Protein AF-A0A0G0YAK1-F1 (afdb_monomer)

Sequence (151 aa):
MSKKYLKFPPSLKLRRISIFSGLLVIIVFFNFLFFSSLCNASTQTNLRNQMNTAGTKAWGTVPSGQNSLAGIIQVVVSAFLGLLGIIFIVLIIYSGFNWMTAGGDEEKVTLAKQTLTRAVIGLIIIIAAYSITYFVFSSLPGGGGNSAGGG

Radius of gyration: 24.12 Å; Cα contacts (8 Å, |Δi|>4): 49; chains: 1; bounding box: 75×47×56 Å

Nearest PDB structures (foldseek):
  1avo-assembly1_B  TM=4.365E-01  e=6.951E+00  Homo sapiens

Structure (mmCIF, N/CA/C/O backbone):
data_AF-A0A0G0YAK1-F1
#
_entry.id   AF-A0A0G0YAK1-F1
#
loop_
_atom_site.group_PDB
_atom_site.id
_atom_site.type_symbol
_atom_site.label_atom_id
_atom_site.label_alt_id
_atom_site.label_comp_id
_atom_site.label_asym_id
_atom_site.label_entity_id
_atom_site.label_seq_id
_atom_site.pdbx_PDB_ins_code
_atom_site.Cartn_x
_atom_site.Cartn_y
_atom_site.Cartn_z
_atom_site.occupancy
_atom_site.B_iso_or_equiv
_atom_site.auth_seq_id
_atom_site.auth_comp_id
_atom_site.auth_asym_id
_atom_site.auth_atom_id
_atom_site.pdbx_PDB_model_num
ATOM 1 N N . MET A 1 1 ? -41.263 -35.018 30.199 1.00 52.88 1 MET A N 1
ATOM 2 C CA . MET A 1 1 ? -40.130 -34.266 30.793 1.00 52.88 1 MET A CA 1
ATOM 3 C C . MET A 1 1 ? -38.847 -34.667 30.062 1.00 52.88 1 MET A C 1
ATOM 5 O O . MET A 1 1 ? -38.737 -35.834 29.725 1.00 52.88 1 MET A O 1
ATOM 9 N N . SER A 1 2 ? -37.903 -33.740 29.834 1.00 56.41 2 SER A N 1
ATOM 10 C CA . SER A 1 2 ? -36.527 -33.993 29.343 1.00 56.41 2 SER A CA 1
ATOM 11 C C . SER A 1 2 ? -36.250 -33.945 27.822 1.00 56.41 2 SER A C 1
ATOM 13 O O . SER A 1 2 ? -35.659 -34.863 27.259 1.00 56.41 2 SER A O 1
ATOM 15 N N . LYS A 1 3 ? -36.523 -32.800 27.169 1.00 53.84 3 LYS A N 1
ATOM 16 C CA . LYS A 1 3 ? -35.713 -32.368 26.009 1.00 53.84 3 LYS A CA 1
ATOM 17 C C . LYS A 1 3 ? -34.348 -31.893 26.524 1.00 53.84 3 LYS A C 1
ATOM 19 O O . LYS A 1 3 ? -34.131 -30.705 26.750 1.00 53.84 3 LYS A O 1
ATOM 24 N N . LYS A 1 4 ? -33.458 -32.846 26.799 1.00 58.69 4 LYS A N 1
ATOM 25 C CA . LYS A 1 4 ? -32.082 -32.589 27.226 1.00 58.69 4 LYS A CA 1
ATOM 26 C C . LYS A 1 4 ? -31.179 -32.404 26.006 1.00 58.69 4 LYS A C 1
ATOM 28 O O . LYS A 1 4 ? -30.953 -33.332 25.245 1.00 58.69 4 LYS A O 1
ATOM 33 N N . TYR A 1 5 ? -30.642 -31.193 25.901 1.00 58.81 5 TYR A N 1
ATOM 34 C CA . TYR A 1 5 ? -29.256 -30.927 25.519 1.00 58.81 5 TYR A CA 1
ATOM 35 C C . TYR A 1 5 ? -28.750 -31.530 24.199 1.00 58.81 5 TYR A C 1
ATOM 37 O O . TYR A 1 5 ? -27.837 -32.348 24.190 1.00 58.81 5 TYR A O 1
ATOM 45 N N . LEU A 1 6 ? -29.172 -30.946 23.076 1.00 58.31 6 LEU A N 1
ATOM 46 C CA . LEU A 1 6 ? -28.252 -30.738 21.949 1.00 58.31 6 LEU A CA 1
ATOM 47 C C . LEU A 1 6 ? -27.391 -29.504 22.258 1.00 58.31 6 LEU A C 1
ATOM 49 O O . LEU A 1 6 ? -27.549 -28.419 21.703 1.00 58.31 6 LEU A O 1
ATOM 53 N N . LYS A 1 7 ? -26.524 -29.664 23.261 1.00 63.38 7 LYS A N 1
ATOM 54 C CA . LYS A 1 7 ? -25.532 -28.676 23.680 1.00 63.38 7 LYS A CA 1
ATOM 55 C C . LYS A 1 7 ? -24.293 -28.924 22.827 1.00 63.38 7 LYS A C 1
ATOM 57 O O . LYS A 1 7 ? -23.496 -29.802 23.141 1.00 63.38 7 LYS A O 1
ATOM 62 N N . PHE A 1 8 ? -24.186 -28.208 21.709 1.00 65.56 8 PHE A N 1
ATOM 63 C CA . PHE A 1 8 ? -23.040 -28.304 20.805 1.00 65.56 8 PHE A CA 1
ATOM 64 C C . PHE A 1 8 ? -21.726 -28.140 21.596 1.00 65.56 8 PHE A C 1
ATOM 66 O O . PHE A 1 8 ? -21.588 -27.151 22.325 1.00 65.56 8 PHE A O 1
ATOM 73 N N . PRO A 1 9 ? -20.779 -29.091 21.502 1.00 64.06 9 PRO A N 1
ATOM 74 C CA . PRO A 1 9 ? -19.549 -29.052 22.279 1.00 64.06 9 PRO A CA 1
ATOM 75 C C . PRO A 1 9 ? -18.717 -27.799 21.936 1.00 64.06 9 PRO A C 1
ATOM 77 O O . PRO A 1 9 ? -18.557 -27.454 20.762 1.00 64.06 9 PRO A O 1
ATOM 80 N N . PRO A 1 10 ? -18.159 -27.107 22.947 1.00 61.88 10 PRO A N 1
ATOM 81 C CA . PRO A 1 10 ? -17.483 -25.815 22.789 1.00 61.88 10 PRO A CA 1
ATOM 82 C C . PRO A 1 10 ? -16.118 -25.886 22.076 1.00 61.88 10 PRO A C 1
ATOM 84 O O . PRO A 1 10 ? -15.526 -24.848 21.781 1.00 61.88 10 PRO A O 1
ATOM 87 N N . SER A 1 11 ? -15.610 -27.077 21.751 1.00 56.22 11 SER A N 1
ATOM 88 C CA . SER A 1 11 ? -14.260 -27.274 21.199 1.00 56.22 11 SER A CA 1
ATOM 89 C C . SER A 1 11 ? -14.089 -26.825 19.739 1.00 56.22 11 SER A C 1
ATOM 91 O O . SER A 1 11 ? -12.964 -26.626 19.283 1.00 56.22 11 SER A O 1
ATOM 93 N N . LEU A 1 12 ? -15.180 -26.601 18.996 1.00 56.16 12 LEU A N 1
ATOM 94 C CA . LEU A 1 12 ? -15.122 -26.184 17.585 1.00 56.16 12 LEU A CA 1
ATOM 95 C C . LEU A 1 12 ? -14.942 -24.671 17.387 1.00 56.16 12 LEU A C 1
ATOM 97 O O . LEU A 1 12 ? -14.370 -24.253 16.377 1.00 56.16 12 LEU A O 1
ATOM 101 N N . LYS A 1 13 ? -15.380 -23.843 18.347 1.00 55.12 13 LYS A N 1
ATOM 102 C CA . LYS A 1 13 ? -15.238 -22.377 18.256 1.00 55.12 13 LYS A CA 1
ATOM 103 C C . LYS A 1 13 ? -13.782 -21.933 18.426 1.00 55.12 13 LYS A C 1
ATOM 105 O O . LYS A 1 13 ? -13.313 -21.073 17.688 1.00 55.12 13 LYS A O 1
ATOM 110 N N . LEU A 1 14 ? -13.052 -22.582 19.332 1.00 57.28 14 LEU A N 1
ATOM 111 C CA . LEU A 1 14 ? -11.638 -22.301 19.604 1.00 57.28 14 LEU A CA 1
ATOM 112 C C . LEU A 1 14 ? -10.719 -22.767 18.465 1.00 57.28 14 LEU A C 1
ATOM 114 O O . LEU A 1 14 ? -9.759 -22.081 18.124 1.00 57.28 14 LEU A O 1
ATOM 118 N N . ARG A 1 15 ? -11.054 -23.886 17.806 1.00 56.38 15 ARG A N 1
ATOM 119 C CA . ARG A 1 15 ? -10.257 -24.427 16.695 1.00 56.38 15 ARG A CA 1
ATOM 120 C C . ARG A 1 15 ? -10.329 -23.549 15.437 1.00 56.38 15 ARG A C 1
ATOM 122 O O . ARG A 1 15 ? -9.315 -23.366 14.778 1.00 56.38 15 ARG A O 1
ATOM 129 N N . ARG A 1 16 ? -11.481 -22.925 15.142 1.00 56.53 16 ARG A N 1
ATOM 130 C CA . ARG A 1 16 ? -11.609 -21.919 14.064 1.00 56.53 16 ARG A CA 1
ATOM 131 C C . ARG A 1 16 ? -10.823 -20.631 14.354 1.00 56.53 16 ARG A C 1
ATOM 133 O O . ARG A 1 16 ? -10.198 -20.113 13.437 1.00 56.53 16 ARG A O 1
ATOM 140 N N . ILE A 1 17 ? -10.796 -20.159 15.606 1.00 65.25 17 ILE A N 1
ATOM 141 C CA . ILE A 1 17 ? -10.009 -18.976 16.016 1.00 65.25 17 ILE A CA 1
ATOM 142 C C . ILE A 1 17 ? -8.495 -19.244 15.927 1.00 65.25 17 ILE A C 1
ATOM 144 O O . ILE A 1 17 ? -7.748 -18.386 15.466 1.00 65.25 17 ILE A O 1
ATOM 148 N N . SER A 1 18 ? -8.046 -20.448 16.304 1.00 66.31 18 SER A N 1
ATOM 149 C CA . SER A 1 18 ? -6.633 -20.848 16.235 1.00 66.31 18 SER A CA 1
ATOM 150 C C . SER A 1 18 ? -6.144 -21.001 14.788 1.00 66.31 18 SER A C 1
ATOM 152 O O . SER A 1 18 ? -5.049 -20.546 14.469 1.00 66.31 18 SER A O 1
ATOM 154 N N . ILE A 1 19 ? -6.980 -21.535 13.886 1.00 77.56 19 ILE A N 1
ATOM 155 C CA . ILE A 1 19 ? -6.672 -21.611 12.445 1.00 77.56 19 ILE A CA 1
ATOM 156 C C . ILE A 1 19 ? -6.615 -20.208 11.818 1.00 77.56 19 ILE A C 1
ATOM 158 O O . ILE A 1 19 ? -5.719 -19.930 11.025 1.00 77.56 19 ILE A O 1
ATOM 162 N N . PHE A 1 20 ? -7.526 -19.302 12.191 1.00 72.75 20 PHE A N 1
ATOM 163 C CA . PHE A 1 20 ? -7.547 -17.931 11.664 1.00 72.75 20 PHE A CA 1
ATOM 164 C C . PHE A 1 20 ? -6.368 -17.087 12.180 1.00 72.75 20 PHE A C 1
ATOM 166 O O . PHE A 1 20 ? -5.755 -16.345 11.417 1.00 72.75 20 PHE A O 1
ATOM 173 N N . SER A 1 21 ? -5.999 -17.248 13.456 1.00 77.62 21 SER A N 1
ATOM 174 C CA . SER A 1 21 ? -4.799 -16.635 14.040 1.00 77.62 21 SER A CA 1
ATOM 175 C C . SER A 1 21 ? -3.515 -17.185 13.404 1.00 77.62 21 SER A C 1
ATOM 177 O O . SER A 1 21 ? -2.629 -16.401 13.074 1.00 77.62 21 SER A O 1
ATOM 179 N N . GLY A 1 22 ? -3.444 -18.493 13.128 1.00 81.19 22 GLY A N 1
ATOM 180 C CA . GLY A 1 22 ? -2.326 -19.103 12.400 1.00 81.19 22 GLY A CA 1
ATOM 181 C C . GLY A 1 22 ? -2.197 -18.608 10.954 1.00 81.19 22 GLY A C 1
ATOM 182 O O . GLY A 1 22 ? -1.091 -18.321 10.502 1.00 81.19 22 GLY A O 1
ATOM 183 N N . LEU A 1 23 ? -3.317 -18.428 10.246 1.00 85.69 23 LEU A N 1
ATOM 184 C CA . LEU A 1 23 ? -3.343 -17.860 8.893 1.00 85.69 23 LEU A CA 1
ATOM 185 C C . LEU A 1 23 ? -2.882 -16.392 8.878 1.00 85.69 23 LEU A C 1
ATOM 187 O O . LEU A 1 23 ? -2.124 -15.998 7.994 1.00 85.69 23 LEU A O 1
ATOM 191 N N . LEU A 1 24 ? -3.280 -15.600 9.880 1.00 82.69 24 LEU A N 1
ATOM 192 C CA . LEU A 1 24 ? -2.826 -14.215 10.027 1.00 82.69 24 LEU A CA 1
ATOM 193 C C . LEU A 1 24 ? -1.312 -14.153 10.281 1.00 82.69 24 LEU A C 1
ATOM 195 O O . LEU A 1 24 ? -0.618 -13.364 9.642 1.00 82.69 24 LEU A O 1
ATOM 199 N N . VAL A 1 25 ? -0.782 -15.026 11.143 1.00 84.31 25 VAL A N 1
ATOM 200 C CA . VAL A 1 25 ? 0.663 -15.122 11.414 1.00 84.31 25 VAL A CA 1
ATOM 201 C C . VAL A 1 25 ? 1.440 -15.556 10.168 1.00 84.31 25 VAL A C 1
ATOM 203 O O . VAL A 1 25 ? 2.486 -14.982 9.886 1.00 84.31 25 VAL A O 1
ATOM 206 N N . ILE A 1 26 ? 0.915 -16.492 9.373 1.00 85.69 26 ILE A N 1
ATOM 207 C CA . ILE A 1 26 ? 1.518 -16.914 8.098 1.00 85.69 26 ILE A CA 1
ATOM 208 C C . ILE A 1 26 ? 1.521 -15.785 7.067 1.00 85.69 26 ILE A C 1
ATOM 210 O O . ILE A 1 26 ? 2.526 -15.595 6.392 1.00 85.69 26 ILE A O 1
ATOM 214 N N . ILE A 1 27 ? 0.446 -14.999 6.969 1.00 86.19 27 ILE A N 1
ATOM 215 C CA . ILE A 1 27 ? 0.394 -13.832 6.078 1.00 86.19 27 ILE A CA 1
ATOM 216 C C . ILE A 1 27 ? 1.439 -12.794 6.499 1.00 86.19 27 ILE A C 1
ATOM 218 O O . ILE A 1 27 ? 2.182 -12.301 5.651 1.00 86.19 27 ILE A O 1
ATOM 222 N N . VAL A 1 28 ? 1.555 -12.489 7.794 1.00 83.38 28 VAL A N 1
ATOM 223 C CA . VAL A 1 28 ? 2.556 -11.536 8.304 1.00 83.38 28 VAL A CA 1
ATOM 224 C C . VAL A 1 28 ? 3.981 -12.067 8.111 1.00 83.38 28 VAL A C 1
ATOM 226 O O . VAL A 1 28 ? 4.860 -11.318 7.692 1.00 83.38 28 VAL A O 1
ATOM 229 N N . PHE A 1 29 ? 4.209 -13.362 8.329 1.00 83.06 29 PHE A N 1
ATOM 230 C CA . PHE A 1 29 ? 5.504 -14.011 8.126 1.00 83.06 29 PHE A CA 1
ATOM 231 C C . PHE A 1 29 ? 5.900 -14.072 6.644 1.00 83.06 29 PHE A C 1
ATOM 233 O O . PHE A 1 29 ? 7.051 -13.821 6.301 1.00 83.06 29 PHE A O 1
ATOM 240 N N . PHE A 1 30 ? 4.946 -14.316 5.743 1.00 81.75 30 PHE A N 1
ATOM 241 C CA . PHE A 1 30 ? 5.180 -14.291 4.300 1.00 81.75 30 PHE A CA 1
ATOM 242 C C . PHE A 1 30 ? 5.508 -12.875 3.810 1.00 81.75 30 PHE A C 1
ATOM 244 O O . PHE A 1 30 ? 6.433 -12.700 3.022 1.00 81.75 30 PHE A O 1
ATOM 251 N N . ASN A 1 31 ? 4.834 -11.853 4.354 1.00 79.69 31 ASN A N 1
ATOM 252 C CA . ASN A 1 31 ? 5.200 -10.453 4.129 1.00 79.69 31 ASN A CA 1
ATOM 253 C C . ASN A 1 31 ? 6.597 -10.138 4.683 1.00 79.69 31 ASN A C 1
ATOM 255 O O . ASN A 1 31 ? 7.356 -9.435 4.029 1.00 79.69 31 ASN A O 1
ATOM 259 N N . PHE A 1 32 ? 6.974 -10.693 5.837 1.00 79.06 32 PHE A N 1
ATOM 260 C CA . PHE A 1 32 ? 8.303 -10.511 6.422 1.00 79.06 32 PHE A CA 1
ATOM 261 C C . PHE A 1 32 ? 9.418 -11.163 5.585 1.00 79.06 32 PHE A C 1
ATOM 263 O O . PHE A 1 32 ? 10.464 -10.550 5.3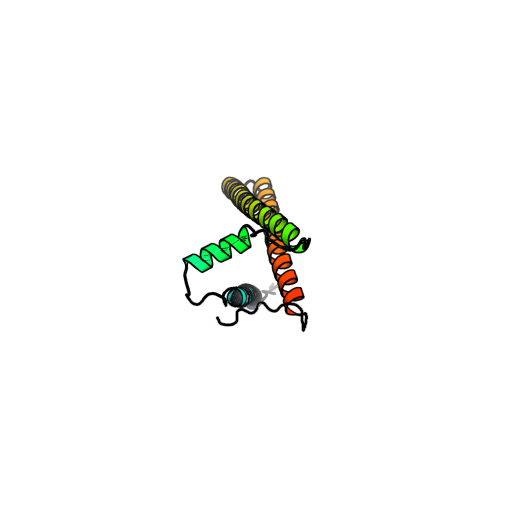84 1.00 79.06 32 PHE A O 1
ATOM 270 N N . LEU A 1 33 ? 9.194 -12.356 5.022 1.00 67.44 33 LEU A N 1
ATOM 271 C CA . LEU A 1 33 ? 10.146 -13.006 4.106 1.00 67.44 33 LEU A CA 1
ATOM 272 C C . LEU A 1 33 ? 10.280 -12.258 2.771 1.00 67.44 33 LEU A C 1
ATOM 274 O O . LEU A 1 33 ? 11.385 -12.120 2.235 1.00 67.44 33 LEU A O 1
ATOM 278 N N . PHE A 1 34 ? 9.173 -11.718 2.259 1.00 64.88 34 PHE A N 1
ATOM 279 C CA . PHE A 1 34 ? 9.185 -10.866 1.070 1.00 64.88 34 PHE A CA 1
ATOM 280 C C . PHE A 1 34 ? 9.902 -9.529 1.339 1.00 64.88 34 PHE A C 1
ATOM 282 O O . PHE A 1 34 ? 10.695 -9.070 0.520 1.00 64.88 34 PHE A O 1
ATOM 289 N N . PHE A 1 35 ? 9.707 -8.942 2.525 1.00 62.03 35 PHE A N 1
ATOM 290 C CA . PHE A 1 35 ? 10.368 -7.704 2.950 1.00 62.03 35 PHE A CA 1
ATOM 291 C C . PHE A 1 35 ? 11.859 -7.902 3.260 1.00 62.03 35 PHE A C 1
ATOM 293 O O . PHE A 1 35 ? 12.671 -7.033 2.960 1.00 62.03 35 PHE A O 1
ATOM 300 N N . SER A 1 36 ? 12.255 -9.063 3.790 1.00 63.53 36 SER A N 1
ATOM 301 C CA . SER A 1 36 ? 13.668 -9.419 3.978 1.00 63.53 36 SER A CA 1
ATOM 302 C C . SER A 1 36 ? 14.392 -9.573 2.637 1.00 63.53 36 SER A C 1
ATOM 304 O O . SER A 1 36 ? 15.540 -9.152 2.515 1.00 63.53 36 SER A O 1
ATOM 306 N N . SER A 1 37 ? 13.703 -10.062 1.604 1.00 61.78 37 SER A N 1
ATOM 307 C CA . SER A 1 37 ? 14.243 -10.117 0.239 1.00 61.78 37 SER A CA 1
ATOM 308 C C . SER A 1 37 ? 14.417 -8.719 -0.381 1.00 61.78 37 SER A C 1
ATOM 310 O O . SER A 1 37 ? 15.347 -8.514 -1.154 1.00 61.78 37 SER A O 1
ATOM 312 N N . LEU A 1 38 ? 13.599 -7.735 0.021 1.00 54.84 38 LEU A N 1
ATOM 313 C CA . LEU A 1 38 ? 13.802 -6.307 -0.287 1.00 54.84 38 LEU A CA 1
ATOM 314 C C . LEU A 1 38 ? 14.897 -5.650 0.582 1.00 54.84 38 LEU A C 1
ATOM 316 O O . LEU A 1 38 ? 15.432 -4.610 0.208 1.00 54.84 38 LEU A O 1
ATOM 320 N N . CYS A 1 39 ? 15.234 -6.248 1.729 1.00 56.91 39 CYS A N 1
ATOM 321 C CA . CYS A 1 39 ? 16.231 -5.749 2.685 1.00 56.91 39 CYS A CA 1
ATOM 322 C C . CYS A 1 39 ? 17.674 -6.186 2.342 1.00 56.91 39 CYS A C 1
ATOM 324 O O . CYS A 1 39 ? 18.640 -5.594 2.824 1.00 56.91 39 CYS A O 1
ATOM 326 N N . ASN A 1 40 ? 17.859 -7.177 1.463 1.00 58.09 40 ASN A N 1
ATOM 327 C CA . ASN A 1 40 ? 19.182 -7.649 1.040 1.00 58.09 40 ASN A CA 1
ATOM 328 C C . ASN A 1 40 ? 19.807 -6.750 -0.045 1.00 58.09 40 ASN A C 1
ATOM 330 O O . ASN A 1 40 ? 19.980 -7.173 -1.184 1.00 58.09 40 ASN A O 1
ATOM 334 N N . ALA A 1 41 ? 20.153 -5.505 0.289 1.00 48.22 41 ALA A N 1
ATOM 335 C CA . ALA A 1 41 ? 21.025 -4.673 -0.554 1.00 48.22 41 ALA A CA 1
ATOM 336 C C . ALA A 1 41 ? 21.784 -3.571 0.212 1.00 48.22 41 ALA A C 1
ATOM 338 O O . ALA A 1 41 ? 22.124 -2.541 -0.372 1.00 48.22 41 ALA A O 1
ATOM 339 N N . SER A 1 42 ? 22.061 -3.739 1.510 1.00 53.38 42 SER A N 1
ATOM 340 C CA . SER A 1 42 ? 22.813 -2.714 2.248 1.00 53.38 42 SER A CA 1
ATOM 341 C C . SER A 1 42 ? 23.497 -3.219 3.519 1.00 53.38 42 SER A C 1
ATOM 343 O O . SER A 1 42 ? 23.273 -2.686 4.604 1.00 53.38 42 SER A O 1
ATOM 345 N N . THR A 1 43 ? 24.418 -4.177 3.399 1.00 50.44 43 THR A N 1
ATOM 346 C CA . THR A 1 43 ? 25.509 -4.289 4.380 1.00 50.44 43 THR A CA 1
ATOM 347 C C . THR A 1 43 ? 26.432 -3.084 4.175 1.00 50.44 43 THR A C 1
ATOM 349 O O . THR A 1 43 ? 27.247 -3.060 3.261 1.00 50.44 43 THR A O 1
ATOM 352 N N . GLN A 1 44 ? 26.202 -2.028 4.957 1.00 55.75 44 GLN A N 1
ATOM 353 C CA . GLN A 1 44 ? 27.163 -0.996 5.359 1.00 55.75 44 GLN A CA 1
ATOM 354 C C . GLN A 1 44 ? 28.364 -0.744 4.419 1.00 55.75 44 GLN A C 1
ATOM 356 O O . GLN A 1 44 ? 29.502 -1.072 4.736 1.00 55.75 44 GLN A O 1
ATOM 361 N N . THR A 1 45 ? 28.141 -0.023 3.322 1.00 50.81 45 THR A N 1
ATOM 362 C CA . THR A 1 45 ? 29.166 0.862 2.753 1.00 50.81 45 THR A CA 1
ATOM 363 C C . THR A 1 45 ? 28.523 2.222 2.499 1.00 50.81 45 THR A C 1
ATOM 365 O O . THR A 1 45 ? 27.686 2.399 1.620 1.00 50.81 45 THR A O 1
ATOM 368 N N . ASN A 1 46 ? 28.899 3.199 3.330 1.00 57.16 46 ASN A N 1
ATOM 369 C CA . ASN A 1 46 ? 28.546 4.615 3.217 1.00 57.16 46 ASN A CA 1
ATOM 370 C C . ASN A 1 46 ? 27.037 4.923 3.314 1.00 57.16 46 ASN A C 1
ATOM 372 O O . ASN A 1 46 ? 26.351 5.045 2.302 1.00 57.16 46 ASN A O 1
ATOM 376 N N . LEU A 1 47 ? 26.542 5.214 4.526 1.00 60.44 47 LEU A N 1
ATOM 377 C CA . LEU A 1 47 ? 25.222 5.841 4.753 1.00 60.44 47 LEU A CA 1
ATOM 378 C C . LEU A 1 47 ? 24.981 7.040 3.817 1.00 60.44 47 LEU A C 1
ATOM 380 O O . LEU A 1 47 ? 23.870 7.278 3.361 1.00 60.44 47 LEU A O 1
ATOM 384 N N . ARG A 1 48 ? 26.052 7.759 3.467 1.00 58.16 48 ARG A N 1
ATOM 385 C CA . ARG A 1 48 ? 26.042 8.878 2.522 1.00 58.16 48 ARG A CA 1
ATOM 386 C C . ARG A 1 48 ? 25.770 8.444 1.077 1.00 58.16 48 ARG A C 1
ATOM 388 O O . ARG A 1 48 ? 24.998 9.102 0.395 1.00 58.16 48 ARG A O 1
ATOM 395 N N . ASN A 1 49 ? 26.313 7.311 0.631 1.00 58.91 49 ASN A N 1
ATOM 396 C CA . ASN A 1 49 ? 26.038 6.778 -0.705 1.00 58.91 49 ASN A CA 1
ATOM 397 C C . ASN A 1 49 ? 24.681 6.080 -0.751 1.00 58.91 49 ASN A C 1
ATOM 399 O O . ASN A 1 49 ? 24.001 6.183 -1.760 1.00 58.91 49 ASN A O 1
ATOM 403 N N . GLN A 1 50 ? 24.230 5.444 0.332 1.00 57.34 50 GLN A N 1
ATOM 404 C CA . GLN A 1 50 ? 22.883 4.871 0.399 1.00 57.34 50 GLN A CA 1
ATOM 405 C C . GLN A 1 50 ? 21.799 5.947 0.465 1.00 57.34 50 GLN A C 1
ATOM 407 O O . GLN A 1 50 ? 20.797 5.801 -0.218 1.00 57.34 50 GLN A O 1
ATOM 412 N N . MET A 1 51 ? 22.009 7.057 1.181 1.00 57.47 51 MET A N 1
ATOM 413 C CA . MET A 1 51 ? 21.100 8.211 1.136 1.00 57.47 51 MET A CA 1
ATOM 414 C C . MET A 1 51 ? 21.158 8.941 -0.206 1.00 57.47 51 MET A C 1
ATOM 416 O O . MET A 1 51 ? 20.112 9.305 -0.728 1.00 57.47 51 MET A O 1
ATOM 420 N N . ASN A 1 52 ? 22.343 9.101 -0.806 1.00 64.12 52 ASN A N 1
ATOM 421 C CA . ASN A 1 52 ? 22.454 9.698 -2.137 1.00 64.12 52 ASN A CA 1
ATOM 422 C C . ASN A 1 52 ? 21.818 8.814 -3.203 1.00 64.12 52 ASN A C 1
ATOM 424 O O . ASN A 1 52 ? 21.133 9.358 -4.054 1.00 64.12 52 ASN A O 1
ATOM 428 N N . THR A 1 53 ? 21.965 7.486 -3.128 1.00 61.06 53 THR A N 1
ATOM 429 C CA . THR A 1 53 ? 21.360 6.534 -4.074 1.00 61.06 53 THR A CA 1
ATOM 430 C C . THR A 1 53 ? 19.867 6.342 -3.801 1.00 61.06 53 THR A C 1
ATOM 432 O O . THR A 1 53 ? 19.086 6.291 -4.739 1.00 61.06 53 THR A O 1
ATOM 435 N N . ALA A 1 54 ? 19.420 6.291 -2.545 1.00 55.62 54 ALA A N 1
ATOM 436 C CA . ALA A 1 54 ? 17.995 6.324 -2.204 1.00 55.62 54 ALA A CA 1
ATOM 437 C C . ALA A 1 54 ? 17.360 7.644 -2.660 1.00 55.62 54 ALA A C 1
ATOM 439 O O . ALA A 1 54 ? 16.270 7.629 -3.218 1.00 55.62 54 ALA A O 1
ATOM 440 N N . GLY A 1 55 ? 18.079 8.761 -2.526 1.00 57.34 55 GLY A N 1
ATOM 441 C CA . GLY A 1 55 ? 17.713 10.057 -3.085 1.00 57.34 55 GLY A CA 1
ATOM 442 C C . GLY A 1 55 ? 17.686 10.043 -4.616 1.00 57.34 55 GLY A C 1
ATOM 443 O O . GLY A 1 55 ? 16.703 10.451 -5.214 1.00 57.34 55 GLY A O 1
ATOM 444 N N . THR A 1 56 ? 18.685 9.489 -5.298 1.00 59.66 56 THR A N 1
ATOM 445 C CA . THR A 1 56 ? 18.660 9.424 -6.772 1.00 59.66 56 THR A CA 1
ATOM 446 C C . THR A 1 56 ? 17.604 8.464 -7.309 1.00 59.66 56 THR A C 1
ATOM 448 O O . THR A 1 56 ? 17.047 8.710 -8.373 1.00 59.66 56 THR A O 1
ATOM 451 N N . LYS A 1 57 ? 17.278 7.395 -6.578 1.00 57.12 57 LYS A N 1
ATOM 452 C CA . LYS A 1 57 ? 16.186 6.466 -6.908 1.00 57.12 57 LYS A CA 1
ATOM 453 C C . LYS A 1 57 ? 14.807 7.085 -6.630 1.00 57.12 57 LYS A C 1
ATOM 455 O O . LYS A 1 57 ? 13.878 6.846 -7.3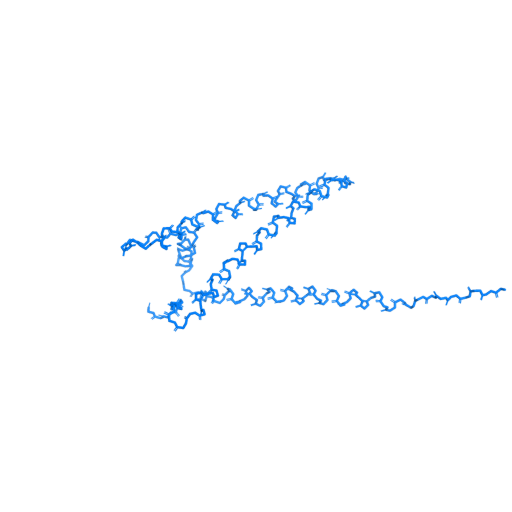96 1.00 57.12 57 LYS A O 1
ATOM 460 N N . ALA A 1 58 ? 14.687 7.899 -5.577 1.00 54.22 58 ALA A N 1
ATOM 461 C CA . ALA A 1 58 ? 13.452 8.593 -5.204 1.00 54.22 58 ALA A CA 1
ATOM 462 C C . ALA A 1 58 ? 13.170 9.842 -6.055 1.00 54.22 58 ALA A C 1
ATOM 464 O O . ALA A 1 58 ? 12.010 10.136 -6.319 1.00 54.22 58 ALA A O 1
ATOM 465 N N . TRP A 1 59 ? 14.206 10.558 -6.498 1.00 51.75 59 TRP A N 1
ATOM 466 C CA . TRP A 1 59 ? 14.074 11.838 -7.206 1.00 51.75 59 TRP A CA 1
ATOM 467 C C . TRP A 1 59 ? 14.476 11.771 -8.687 1.00 51.75 59 TRP A C 1
ATOM 469 O O . TRP A 1 59 ? 14.157 12.688 -9.432 1.00 51.75 59 TRP A O 1
ATOM 479 N N . GLY A 1 60 ? 15.115 10.681 -9.126 1.00 59.31 60 GLY A N 1
ATOM 480 C CA . GLY A 1 60 ? 15.522 10.446 -10.511 1.00 59.31 60 GLY A CA 1
ATOM 481 C C . GLY A 1 60 ? 16.611 11.414 -10.988 1.00 59.31 60 GLY A C 1
ATOM 482 O O . GLY A 1 60 ? 16.353 12.578 -11.270 1.00 59.31 60 GLY A O 1
ATOM 483 N N . THR A 1 61 ? 17.849 10.947 -11.156 1.00 51.91 61 THR A N 1
ATOM 484 C CA . THR A 1 61 ? 18.813 11.687 -11.989 1.00 51.91 61 THR A CA 1
ATOM 485 C C . THR A 1 61 ? 18.453 11.517 -13.453 1.00 51.91 61 THR A C 1
ATOM 487 O O . THR A 1 61 ? 18.384 10.390 -13.939 1.00 51.91 61 THR A O 1
ATOM 490 N N . VAL A 1 62 ? 18.283 12.637 -14.156 1.00 51.88 62 VAL A N 1
ATOM 491 C CA . VAL A 1 62 ? 18.246 12.679 -15.620 1.00 51.88 62 VAL A CA 1
ATOM 492 C C . VAL A 1 62 ? 19.587 12.126 -16.122 1.00 51.88 62 VAL A C 1
ATOM 494 O O . VAL A 1 62 ? 20.617 12.738 -15.828 1.00 51.88 62 VAL A O 1
ATOM 497 N N . PRO A 1 63 ? 19.637 10.983 -16.832 1.00 49.75 63 PRO A N 1
ATOM 498 C CA . PRO A 1 63 ? 20.880 10.517 -17.425 1.00 49.75 63 PRO A CA 1
ATOM 499 C C . PRO A 1 63 ? 21.268 11.509 -18.521 1.00 49.75 63 PRO A C 1
ATOM 501 O O . PRO A 1 63 ? 20.617 11.608 -19.563 1.00 49.75 63 PRO A O 1
ATOM 504 N N . SER A 1 64 ? 22.308 12.293 -18.268 1.00 53.06 64 SER A N 1
ATOM 505 C CA . SER A 1 64 ? 22.937 13.151 -19.261 1.00 53.06 64 SER A CA 1
ATOM 506 C C . SER A 1 64 ? 23.601 12.261 -20.309 1.00 53.06 64 SER A C 1
ATOM 508 O O . SER A 1 64 ? 24.667 11.701 -20.078 1.00 53.06 64 SER A O 1
ATOM 510 N N . GLY A 1 65 ? 22.959 12.130 -21.470 1.00 52.81 65 GLY A N 1
ATOM 511 C CA . GLY A 1 65 ? 23.588 11.530 -22.647 1.00 52.81 65 GLY A CA 1
ATOM 512 C C . GLY A 1 65 ? 22.966 10.226 -23.123 1.00 52.81 65 GLY A C 1
ATOM 513 O O . GLY A 1 65 ? 23.659 9.232 -23.271 1.00 52.81 65 GLY A O 1
ATOM 514 N N . GLN A 1 66 ? 21.664 10.238 -23.386 1.00 43.91 66 GLN A N 1
ATOM 515 C CA . GLN A 1 66 ? 20.999 9.576 -24.514 1.00 43.91 66 GLN A CA 1
ATOM 516 C C . GLN A 1 66 ? 19.519 9.904 -24.355 1.00 43.91 66 GLN A C 1
ATOM 518 O O . GLN A 1 66 ? 18.993 9.816 -23.247 1.00 43.91 66 GLN A O 1
ATOM 523 N N . ASN A 1 67 ? 18.848 10.292 -25.438 1.00 48.97 67 ASN A N 1
ATOM 524 C CA . ASN A 1 67 ? 17.407 10.558 -25.486 1.00 48.97 67 ASN A CA 1
ATOM 525 C C . ASN A 1 67 ? 16.604 9.258 -25.275 1.00 48.97 67 ASN A C 1
ATOM 527 O O . ASN A 1 67 ? 15.822 8.841 -26.124 1.00 48.97 67 ASN A O 1
ATOM 531 N N . SER A 1 68 ? 16.850 8.556 -24.173 1.00 59.75 68 SER A N 1
ATOM 532 C CA . SER A 1 68 ? 16.125 7.367 -23.787 1.00 59.75 68 SER A CA 1
ATOM 533 C C . SER A 1 68 ?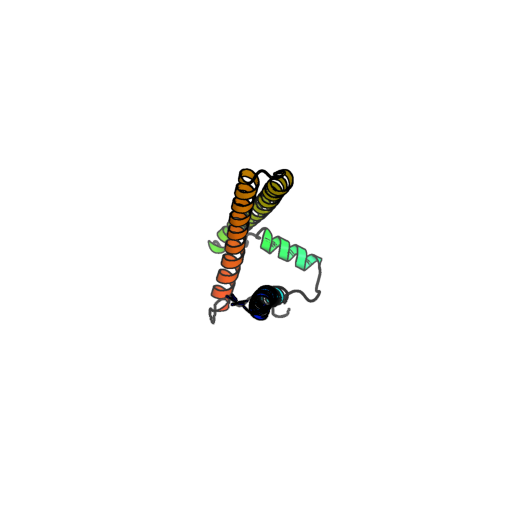 14.844 7.846 -23.125 1.00 59.75 68 SER A C 1
ATOM 535 O O . SER A 1 68 ? 14.843 8.414 -22.033 1.00 59.75 68 SER A O 1
ATOM 537 N N . LEU A 1 69 ? 13.728 7.633 -23.818 1.00 62.19 69 LEU A N 1
ATOM 538 C CA . LEU A 1 69 ? 12.381 7.899 -23.316 1.00 62.19 69 LEU A CA 1
ATOM 539 C C . LEU A 1 69 ? 12.198 7.333 -21.891 1.00 62.19 69 LEU A C 1
ATOM 541 O O . LEU A 1 69 ? 11.569 7.956 -21.042 1.00 62.19 69 LEU A O 1
ATOM 545 N N . ALA A 1 70 ? 12.854 6.201 -21.611 1.00 64.88 70 ALA A N 1
ATOM 546 C CA . ALA A 1 70 ? 12.929 5.556 -20.305 1.00 64.88 70 ALA A CA 1
ATOM 547 C C . ALA A 1 70 ? 13.457 6.466 -19.177 1.00 64.88 70 ALA A C 1
ATOM 549 O O . ALA A 1 70 ? 12.881 6.460 -18.093 1.00 64.88 70 ALA A O 1
ATOM 550 N N . GLY A 1 71 ? 14.494 7.278 -19.415 1.00 66.12 71 GLY A N 1
ATOM 551 C CA . GLY A 1 71 ? 15.061 8.165 -18.393 1.00 66.12 71 GLY A CA 1
ATOM 552 C C . GLY A 1 71 ? 14.106 9.292 -17.988 1.00 66.12 71 GLY A C 1
ATOM 553 O O . GLY A 1 71 ? 13.943 9.571 -16.803 1.00 66.12 71 GLY A O 1
ATOM 554 N N . ILE A 1 72 ? 13.413 9.896 -18.960 1.00 69.81 72 ILE A N 1
ATOM 555 C CA . ILE A 1 72 ? 12.404 10.939 -18.700 1.00 69.81 72 ILE A CA 1
ATOM 556 C C . ILE A 1 72 ? 11.203 10.341 -17.962 1.00 69.81 72 ILE A C 1
ATOM 558 O O . ILE A 1 72 ? 10.746 10.906 -16.969 1.00 69.81 72 ILE A O 1
ATOM 562 N N . ILE A 1 73 ? 10.727 9.172 -18.404 1.00 71.31 73 ILE A N 1
ATOM 563 C CA . ILE A 1 73 ? 9.620 8.463 -17.751 1.00 71.31 73 ILE A CA 1
ATOM 564 C C . ILE A 1 73 ? 9.985 8.136 -16.302 1.00 71.31 73 ILE A C 1
ATOM 566 O O . ILE A 1 73 ? 9.159 8.329 -15.417 1.00 71.31 73 ILE A O 1
ATOM 570 N N . GLN A 1 74 ? 11.218 7.705 -16.034 1.00 68.81 74 GLN A N 1
ATOM 571 C CA . GLN A 1 74 ? 11.650 7.371 -14.681 1.00 68.81 74 GLN A CA 1
ATOM 572 C C . GLN A 1 74 ? 11.638 8.583 -13.743 1.00 68.81 74 GLN A C 1
ATOM 574 O O . GLN A 1 74 ? 11.108 8.477 -12.642 1.00 68.81 74 GLN A O 1
ATOM 579 N N . VAL A 1 75 ? 12.154 9.741 -14.170 1.00 72.75 75 VAL A N 1
ATOM 580 C CA . VAL A 1 75 ? 12.128 10.963 -13.342 1.00 72.75 75 VAL A CA 1
ATOM 581 C C . VAL A 1 75 ? 10.692 11.407 -13.067 1.00 72.75 75 VAL A C 1
ATOM 583 O O . VAL A 1 75 ? 10.340 11.709 -11.926 1.00 72.75 75 VAL A O 1
ATOM 586 N N . VAL A 1 76 ? 9.844 11.395 -14.097 1.00 78.44 76 VAL A N 1
ATOM 587 C CA . VAL A 1 76 ? 8.436 11.784 -13.979 1.00 78.44 76 VAL A CA 1
ATOM 588 C C . VAL A 1 76 ? 7.697 10.841 -13.026 1.00 78.44 76 VAL A C 1
ATOM 590 O O . VAL A 1 76 ? 7.067 11.300 -12.076 1.00 78.44 76 VAL A O 1
ATOM 593 N N . VAL A 1 77 ? 7.817 9.527 -13.221 1.00 79.56 77 VAL A N 1
ATOM 594 C CA . VAL A 1 77 ? 7.163 8.516 -12.377 1.00 79.56 77 VAL A CA 1
ATOM 595 C C . VAL A 1 77 ? 7.662 8.598 -10.936 1.00 79.56 77 VAL A C 1
ATOM 597 O O . VAL A 1 77 ? 6.836 8.605 -10.028 1.00 79.56 77 VAL A O 1
ATOM 600 N N . SER A 1 78 ? 8.969 8.726 -10.701 1.00 72.44 78 SER A N 1
ATOM 601 C CA . SER A 1 78 ? 9.520 8.858 -9.346 1.00 72.44 78 SER A CA 1
ATOM 602 C C . SER A 1 78 ? 9.000 10.110 -8.627 1.00 72.44 78 SER A C 1
ATOM 604 O O . SER A 1 78 ? 8.571 10.018 -7.475 1.00 72.44 78 SER A O 1
ATOM 606 N N . ALA A 1 79 ? 8.937 11.255 -9.314 1.00 80.62 79 ALA A N 1
ATOM 607 C CA . ALA A 1 79 ? 8.374 12.484 -8.753 1.00 80.62 79 ALA A CA 1
ATOM 608 C C . ALA A 1 79 ? 6.873 12.344 -8.428 1.00 80.62 79 ALA A C 1
ATOM 610 O O . ALA A 1 79 ? 6.431 12.735 -7.343 1.00 80.62 79 ALA A O 1
ATOM 611 N N . PHE A 1 80 ? 6.092 11.734 -9.329 1.00 81.44 80 PHE A N 1
ATOM 612 C CA . PHE A 1 80 ? 4.670 11.466 -9.095 1.00 81.44 80 PHE A CA 1
ATOM 613 C C . PHE A 1 80 ? 4.446 10.489 -7.936 1.00 81.44 80 PHE A C 1
ATOM 615 O O . PHE A 1 80 ? 3.587 10.744 -7.095 1.00 81.44 80 PHE A O 1
ATOM 622 N N . LEU A 1 81 ? 5.219 9.403 -7.847 1.00 80.88 81 LEU A N 1
ATOM 623 C CA . LEU A 1 81 ? 5.116 8.419 -6.763 1.00 80.88 81 LEU A CA 1
ATOM 624 C C . LEU A 1 81 ? 5.483 9.023 -5.402 1.00 80.88 81 LEU A C 1
ATOM 626 O O . LEU A 1 81 ? 4.808 8.728 -4.415 1.00 80.88 81 LEU A O 1
ATOM 630 N N . GLY A 1 82 ? 6.498 9.890 -5.344 1.00 81.88 82 GLY A N 1
ATOM 631 C CA . GLY A 1 82 ? 6.863 10.613 -4.123 1.00 81.88 82 GLY A CA 1
ATOM 632 C C . GLY A 1 82 ? 5.739 11.532 -3.634 1.00 81.88 82 GLY A C 1
ATOM 633 O O . GLY A 1 82 ? 5.356 11.477 -2.463 1.00 81.88 82 GLY A O 1
ATOM 634 N N . LEU A 1 83 ? 5.151 12.316 -4.544 1.00 86.00 83 LEU A N 1
ATOM 635 C CA . LEU A 1 83 ? 4.007 13.178 -4.233 1.00 86.00 83 LEU A CA 1
ATOM 636 C C . LEU A 1 83 ? 2.789 12.355 -3.779 1.00 86.00 83 LEU A C 1
ATOM 638 O O . LEU A 1 83 ? 2.178 12.663 -2.754 1.00 86.00 83 LEU A O 1
ATOM 642 N N . LEU A 1 84 ? 2.459 11.283 -4.508 1.00 86.12 84 LEU A N 1
ATOM 643 C CA . LEU A 1 84 ? 1.353 10.387 -4.164 1.00 86.12 84 LEU A CA 1
ATOM 644 C C . LEU A 1 84 ? 1.546 9.763 -2.781 1.00 86.12 84 LEU A C 1
ATOM 646 O O . LEU A 1 84 ? 0.605 9.755 -1.992 1.00 86.12 84 LEU A O 1
ATOM 650 N N . GLY A 1 85 ? 2.747 9.276 -2.458 1.00 83.25 85 GLY A N 1
ATOM 651 C CA . GLY A 1 85 ? 3.033 8.660 -1.161 1.00 83.25 85 GLY A CA 1
ATOM 652 C C . GLY A 1 85 ? 2.711 9.586 0.016 1.00 83.25 85 GLY A C 1
ATOM 653 O O . GLY A 1 85 ? 2.054 9.170 0.971 1.00 83.25 85 GLY A O 1
ATOM 654 N N . ILE A 1 86 ? 3.089 10.863 -0.087 1.00 88.25 86 ILE A N 1
ATOM 655 C CA . ILE A 1 86 ? 2.779 11.881 0.928 1.00 88.25 86 ILE A CA 1
ATOM 656 C C . ILE A 1 86 ? 1.262 12.087 1.044 1.00 88.25 86 ILE A C 1
ATOM 658 O O . ILE A 1 86 ? 0.723 12.100 2.152 1.00 88.25 86 ILE A O 1
ATOM 662 N N . ILE A 1 87 ? 0.556 12.186 -0.085 1.00 89.19 87 ILE A N 1
ATOM 663 C CA . ILE A 1 87 ? -0.906 12.354 -0.114 1.00 89.19 87 ILE A CA 1
ATOM 664 C C . ILE A 1 87 ? -1.609 11.168 0.565 1.00 89.19 87 ILE A C 1
ATOM 666 O O . ILE A 1 87 ? -2.514 11.371 1.375 1.00 89.19 87 ILE A O 1
ATOM 670 N N . PHE A 1 88 ? -1.176 9.934 0.293 1.00 86.12 88 PHE A N 1
ATOM 671 C CA . PHE A 1 88 ? -1.732 8.736 0.932 1.00 86.12 88 PHE A CA 1
ATOM 672 C C . PHE A 1 88 ? -1.540 8.748 2.452 1.00 86.12 88 PHE A C 1
ATOM 674 O O . PHE A 1 88 ? -2.480 8.428 3.181 1.00 86.12 88 PHE A O 1
ATOM 681 N N . ILE A 1 89 ? -0.368 9.160 2.944 1.00 88.38 89 ILE A N 1
ATOM 682 C CA . ILE A 1 89 ? -0.115 9.283 4.388 1.00 88.38 89 ILE A CA 1
ATOM 683 C C . ILE A 1 89 ? -1.077 10.296 5.019 1.00 88.38 89 ILE A C 1
ATOM 685 O O . ILE A 1 89 ? -1.696 10.002 6.043 1.00 88.38 89 ILE A O 1
ATOM 689 N N . VAL A 1 90 ? -1.265 11.458 4.388 1.00 91.50 90 VAL A N 1
ATOM 690 C CA . VAL A 1 90 ? -2.198 12.487 4.873 1.00 91.50 90 VAL A CA 1
ATOM 691 C C . VAL A 1 90 ? -3.638 11.961 4.911 1.00 91.50 90 VAL A C 1
ATOM 693 O O . VAL A 1 90 ? -4.337 12.157 5.907 1.00 91.50 90 VAL A O 1
ATOM 696 N N . LEU A 1 91 ? -4.078 11.237 3.878 1.00 88.56 91 LEU A N 1
ATOM 697 C CA . LEU A 1 91 ? -5.417 10.637 3.821 1.00 88.56 91 LEU A CA 1
ATOM 698 C C . LEU A 1 91 ? -5.642 9.575 4.906 1.00 88.56 91 LEU A C 1
ATOM 700 O O . LEU A 1 91 ? -6.741 9.494 5.466 1.00 88.56 91 LEU A O 1
ATOM 704 N N . ILE A 1 92 ? -4.619 8.777 5.222 1.00 89.75 92 ILE A N 1
ATOM 705 C CA . ILE A 1 92 ? -4.675 7.778 6.298 1.00 89.75 92 ILE A CA 1
ATOM 706 C C . ILE A 1 92 ? -4.814 8.468 7.655 1.00 89.75 92 ILE A C 1
ATOM 708 O O . ILE A 1 92 ? -5.671 8.071 8.445 1.00 89.75 92 ILE A O 1
ATOM 712 N N . ILE A 1 93 ? -4.032 9.520 7.910 1.00 91.62 93 ILE A N 1
ATOM 713 C CA . ILE A 1 93 ? -4.115 10.292 9.158 1.00 91.62 93 ILE A CA 1
ATOM 714 C C . ILE A 1 93 ? -5.497 10.941 9.290 1.00 91.62 93 ILE A C 1
ATOM 716 O O . ILE A 1 93 ? -6.135 10.813 10.334 1.00 91.62 93 ILE A O 1
ATOM 720 N N . TYR A 1 94 ? -5.996 11.574 8.225 1.00 89.75 94 TYR A N 1
ATOM 721 C CA . TYR A 1 94 ? -7.319 12.201 8.212 1.00 89.75 94 TYR A CA 1
ATOM 722 C C . TYR A 1 94 ? -8.444 11.188 8.478 1.00 89.75 94 TYR A C 1
ATOM 724 O O . TYR A 1 94 ? -9.312 11.410 9.323 1.00 89.75 94 TYR A O 1
ATOM 732 N N . SER A 1 95 ? -8.396 10.034 7.809 1.00 88.56 95 SER A N 1
ATOM 733 C CA . SER A 1 95 ? -9.379 8.961 8.005 1.00 88.56 95 SER A CA 1
ATOM 734 C C . SER A 1 95 ? -9.289 8.350 9.404 1.00 88.56 95 SER A C 1
ATOM 736 O O . SER A 1 95 ? -10.315 8.022 9.997 1.00 88.56 95 SER A O 1
ATOM 738 N N . GLY A 1 96 ? -8.077 8.225 9.951 1.00 88.56 96 GLY A N 1
ATOM 739 C CA . GLY A 1 96 ? -7.835 7.739 11.308 1.00 88.56 96 GLY A CA 1
ATOM 740 C C . GLY A 1 96 ? -8.412 8.673 12.370 1.00 88.56 96 GLY A C 1
ATOM 741 O O . GLY A 1 96 ? -9.105 8.211 13.275 1.00 88.56 96 GLY A O 1
ATOM 742 N N . PHE A 1 97 ? -8.217 9.985 12.214 1.00 88.94 97 PHE A N 1
ATOM 743 C CA . PHE A 1 97 ? -8.835 10.984 13.088 1.00 88.94 97 PHE A CA 1
ATOM 744 C C . PHE A 1 97 ? -10.359 10.923 13.025 1.00 88.94 97 PHE A C 1
ATOM 746 O O . PHE A 1 97 ? -11.010 10.856 14.065 1.00 88.94 97 PHE A O 1
ATOM 753 N N . ASN A 1 98 ? -10.937 10.859 11.823 1.00 86.94 98 ASN A N 1
ATOM 754 C CA . ASN A 1 98 ? -12.387 10.758 11.674 1.00 86.94 98 ASN A CA 1
ATOM 755 C C . ASN A 1 98 ? -12.948 9.474 12.316 1.00 86.94 98 ASN A C 1
ATOM 757 O O . ASN A 1 98 ? -14.022 9.496 12.912 1.00 86.94 98 ASN A O 1
ATOM 761 N N . TRP A 1 99 ? -12.202 8.365 12.261 1.00 85.06 99 TRP A N 1
ATOM 762 C CA . TRP A 1 99 ? -12.581 7.122 12.935 1.00 85.06 99 TRP A CA 1
ATOM 763 C C . TRP A 1 99 ? -12.525 7.240 14.466 1.00 85.06 99 TRP A C 1
ATOM 765 O O . TRP A 1 99 ? -13.445 6.784 15.144 1.00 85.06 99 TRP A O 1
ATOM 775 N N . MET A 1 100 ? -11.483 7.878 15.011 1.00 85.56 100 MET A N 1
ATOM 776 C CA . MET A 1 100 ? -11.318 8.070 16.458 1.00 85.56 100 MET A CA 1
ATOM 777 C C . MET A 1 100 ? -12.324 9.071 17.041 1.00 85.56 100 MET A C 1
ATOM 779 O O . MET A 1 100 ? -12.784 8.892 18.167 1.00 85.56 100 MET A O 1
ATOM 783 N N . THR A 1 101 ? -12.698 10.103 16.283 1.00 85.00 101 THR A N 1
ATOM 784 C CA . THR A 1 101 ? -13.645 11.143 16.721 1.00 85.00 101 THR A CA 1
ATOM 785 C C . THR A 1 101 ? -15.113 10.774 16.457 1.00 85.00 101 THR A C 1
ATOM 787 O O . THR A 1 101 ? -16.010 11.483 16.904 1.00 85.00 101 THR A O 1
ATOM 790 N N . ALA A 1 102 ? -15.400 9.649 15.792 1.00 81.81 102 ALA A N 1
ATOM 791 C CA . ALA A 1 102 ? -16.769 9.245 15.459 1.00 81.81 102 ALA A CA 1
ATOM 792 C C . ALA A 1 102 ? -17.666 8.954 16.681 1.00 81.81 102 ALA A C 1
ATOM 794 O O . ALA A 1 102 ? -18.883 8.958 16.542 1.00 81.81 102 ALA A O 1
ATOM 795 N N . GLY A 1 103 ? -17.107 8.722 17.876 1.00 78.56 103 GLY A N 1
ATOM 796 C CA . GLY A 1 103 ? -17.856 8.775 19.143 1.00 78.56 103 GLY A CA 1
ATOM 797 C C . GLY A 1 103 ? -19.055 7.821 19.287 1.00 78.56 103 GLY A C 1
ATOM 798 O O . GLY A 1 103 ? -19.864 8.019 20.186 1.00 78.56 103 GLY A O 1
ATOM 799 N N . GLY A 1 104 ? -19.181 6.804 18.427 1.00 77.12 104 GLY A N 1
ATOM 800 C CA . GLY A 1 104 ? -20.317 5.870 18.400 1.00 77.12 104 GLY A CA 1
ATOM 801 C C . GLY A 1 104 ? -21.289 6.060 17.228 1.00 77.12 104 GLY A C 1
ATOM 802 O O . GLY A 1 104 ? -22.201 5.256 17.076 1.00 77.12 104 GLY A O 1
ATOM 803 N N . ASP A 1 105 ? -21.082 7.067 16.378 1.00 86.44 105 ASP A N 1
ATOM 804 C CA . ASP A 1 105 ? -21.815 7.248 15.121 1.00 86.44 105 ASP A CA 1
ATOM 805 C C . ASP A 1 105 ? -21.347 6.207 14.082 1.00 86.44 105 ASP A C 1
ATOM 807 O O . ASP A 1 105 ? -20.233 6.281 13.545 1.00 86.44 105 ASP A O 1
ATOM 811 N N . GLU A 1 106 ? -22.186 5.197 13.828 1.00 84.12 106 GLU A N 1
ATOM 812 C CA . GLU A 1 106 ? -21.880 4.093 12.908 1.00 84.12 106 GLU A CA 1
ATOM 813 C C . GLU A 1 106 ? -21.633 4.563 11.469 1.00 84.12 106 GLU A C 1
A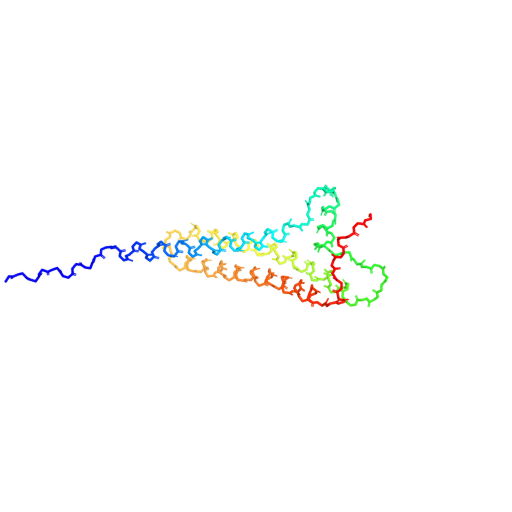TOM 815 O O . GLU A 1 106 ? -20.826 3.949 10.759 1.00 84.12 106 GLU A O 1
ATOM 820 N N . GLU A 1 107 ? -22.262 5.656 11.032 1.00 87.94 107 GLU A N 1
ATOM 821 C CA . GLU A 1 107 ? -22.109 6.178 9.674 1.00 87.94 107 GLU A CA 1
ATOM 822 C C . GLU A 1 107 ? -20.705 6.758 9.484 1.00 87.94 107 GLU A C 1
ATOM 824 O O . GLU A 1 107 ? -19.985 6.389 8.547 1.00 87.94 107 GLU A O 1
ATOM 829 N N . LYS A 1 108 ? -20.250 7.575 10.440 1.00 85.81 108 LYS A N 1
ATOM 830 C CA . LYS A 1 108 ? -18.889 8.140 10.431 1.00 85.81 108 LYS A CA 1
ATOM 831 C C . LYS A 1 108 ? -17.820 7.064 10.550 1.00 85.81 108 LYS A C 1
ATOM 833 O O . LYS A 1 108 ? -16.817 7.111 9.833 1.00 85.81 108 LYS A O 1
ATOM 838 N N . VAL A 1 109 ? -18.044 6.060 11.401 1.00 88.00 109 VAL A N 1
ATOM 839 C CA . VAL A 1 109 ? -17.142 4.905 11.520 1.00 88.00 109 VAL A CA 1
ATOM 840 C C . VAL A 1 109 ? -17.052 4.144 10.198 1.00 88.00 109 VAL A C 1
ATOM 842 O O . VAL A 1 109 ? -15.954 3.761 9.781 1.00 88.00 109 VAL A O 1
ATOM 845 N N . THR A 1 110 ? -18.183 3.927 9.531 1.00 88.69 110 THR A N 1
ATOM 846 C CA . THR A 1 110 ? -18.242 3.185 8.268 1.00 88.69 110 THR A CA 1
ATOM 847 C C . THR A 1 110 ? -17.540 3.945 7.149 1.00 88.69 110 THR A C 1
ATOM 849 O O . THR A 1 110 ? -16.702 3.362 6.455 1.00 88.69 110 THR A O 1
ATOM 852 N N . LEU A 1 111 ? -17.787 5.250 7.023 1.00 87.81 111 LEU A N 1
ATOM 853 C CA . LEU A 1 111 ? -17.117 6.103 6.039 1.00 87.81 111 LEU A CA 1
ATOM 854 C C . LEU A 1 111 ? -15.601 6.165 6.265 1.00 87.81 111 LEU A C 1
ATOM 856 O O . LEU A 1 111 ? -14.823 6.018 5.315 1.00 87.81 111 LEU A O 1
ATOM 860 N N . ALA A 1 112 ? -15.160 6.316 7.515 1.00 88.00 112 ALA A N 1
ATOM 861 C CA . ALA A 1 112 ? -13.740 6.343 7.853 1.00 88.00 112 ALA A CA 1
ATOM 862 C C . ALA A 1 112 ? -13.046 5.010 7.518 1.00 88.00 112 ALA A C 1
ATOM 864 O O . ALA A 1 112 ? -11.998 4.999 6.866 1.00 88.00 112 ALA A O 1
ATOM 865 N N . LYS A 1 113 ? -13.667 3.874 7.865 1.00 88.25 113 LYS A N 1
ATOM 866 C CA . LYS A 1 113 ? -13.168 2.535 7.506 1.00 88.25 113 LYS A CA 1
ATOM 867 C C . LYS A 1 113 ? -13.128 2.313 5.999 1.00 88.25 113 LYS A C 1
ATOM 869 O O . LY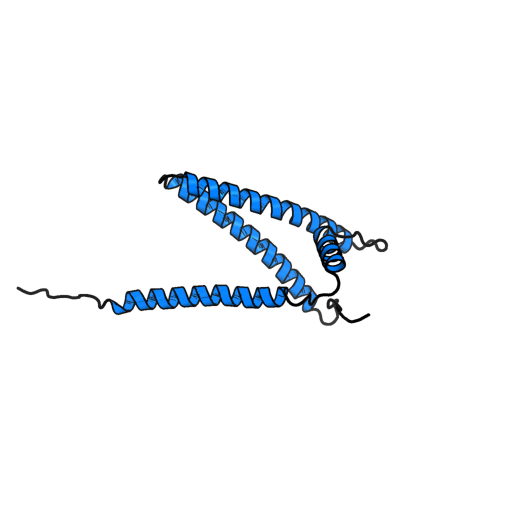S A 1 113 ? -12.162 1.741 5.492 1.00 88.25 113 LYS A O 1
ATOM 874 N N . GLN A 1 114 ? -14.152 2.753 5.275 1.00 90.19 114 GLN A N 1
ATOM 875 C CA . GLN A 1 114 ? -14.204 2.606 3.824 1.00 90.19 114 GLN A CA 1
ATOM 876 C C . GLN A 1 114 ? -13.093 3.420 3.150 1.00 90.19 114 GLN A C 1
ATOM 878 O O . GLN A 1 114 ? -12.429 2.920 2.241 1.00 90.19 114 GLN A O 1
ATOM 883 N N . THR A 1 115 ? -12.845 4.637 3.634 1.00 89.12 115 THR A N 1
ATOM 884 C CA . THR A 1 115 ? -11.777 5.510 3.126 1.00 89.12 115 THR A CA 1
ATOM 885 C C . THR A 1 115 ? -10.404 4.916 3.414 1.00 89.12 115 THR A C 1
ATOM 887 O O . THR A 1 115 ? -9.578 4.812 2.509 1.00 89.12 115 THR A O 1
ATOM 890 N N . LEU A 1 116 ? -10.192 4.415 4.632 1.00 90.50 116 LEU A N 1
ATOM 891 C CA . LEU A 1 116 ? -8.954 3.744 5.020 1.00 90.50 116 LEU A CA 1
ATOM 892 C C . LEU A 1 116 ? -8.706 2.481 4.184 1.00 90.50 116 LEU A C 1
ATOM 894 O O . LEU A 1 116 ? -7.601 2.273 3.693 1.00 90.50 116 LEU A O 1
ATOM 898 N N . THR A 1 117 ?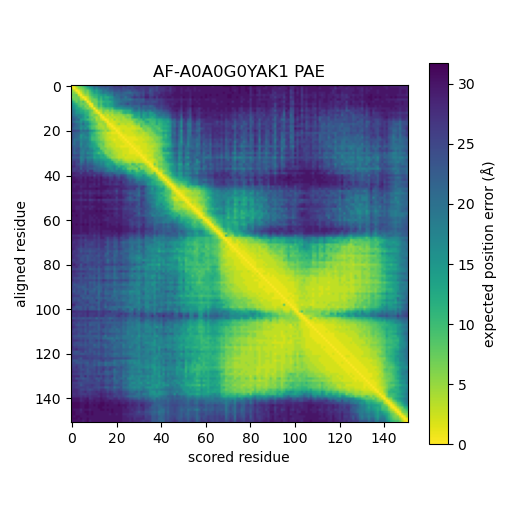 -9.743 1.679 3.937 1.00 89.69 117 THR A N 1
ATOM 899 C CA . THR A 1 117 ? -9.640 0.473 3.099 1.00 89.69 117 THR A CA 1
ATOM 900 C C . THR A 1 117 ? -9.236 0.829 1.667 1.00 89.69 117 THR A C 1
ATOM 902 O O . THR A 1 117 ? -8.329 0.214 1.110 1.00 89.69 117 THR A O 1
ATOM 905 N N . ARG A 1 118 ? -9.850 1.864 1.078 1.00 90.00 118 ARG A N 1
ATOM 906 C CA . ARG A 1 118 ? -9.497 2.356 -0.266 1.00 90.00 118 ARG A CA 1
ATOM 907 C C . ARG A 1 118 ? -8.068 2.905 -0.319 1.00 90.00 118 ARG A C 1
ATOM 909 O O . ARG A 1 118 ? -7.350 2.617 -1.274 1.00 90.00 118 ARG A O 1
ATOM 916 N N . ALA A 1 119 ? -7.640 3.637 0.711 1.00 88.06 119 ALA A N 1
ATOM 917 C CA . ALA A 1 119 ? -6.277 4.152 0.819 1.00 88.06 119 ALA A CA 1
ATOM 918 C C . ALA A 1 119 ? -5.241 3.013 0.887 1.00 88.06 119 ALA A C 1
ATOM 920 O O . ALA A 1 119 ? -4.239 3.033 0.175 1.00 88.06 119 ALA A O 1
ATOM 921 N N . VAL A 1 120 ? -5.514 1.975 1.681 1.00 90.00 120 VAL A N 1
ATOM 922 C CA . VAL A 1 120 ? -4.643 0.796 1.798 1.00 90.00 120 VAL A CA 1
ATOM 923 C C . VAL A 1 120 ? -4.571 0.020 0.481 1.00 90.00 120 VAL A C 1
ATOM 925 O O . VAL A 1 120 ? -3.486 -0.378 0.069 1.00 90.00 120 VAL A O 1
ATOM 928 N N . ILE A 1 121 ? -5.694 -0.152 -0.221 1.00 91.62 121 ILE A N 1
ATOM 929 C CA . ILE A 1 121 ? -5.720 -0.819 -1.532 1.00 91.62 121 ILE A CA 1
ATOM 930 C C . ILE A 1 121 ? -4.873 -0.055 -2.556 1.00 91.62 121 ILE A C 1
ATOM 932 O O . ILE A 1 121 ? -4.090 -0.672 -3.276 1.00 91.62 121 ILE A O 1
ATOM 936 N N . GLY A 1 122 ? -4.969 1.278 -2.591 1.00 85.50 122 GLY A N 1
ATOM 937 C CA . GLY A 1 122 ? -4.122 2.103 -3.457 1.00 85.50 122 GLY A CA 1
ATOM 938 C C . GLY A 1 122 ? -2.631 1.930 -3.156 1.00 85.50 122 GLY A C 1
ATOM 939 O O . GLY A 1 122 ? -1.834 1.749 -4.076 1.00 85.50 122 GLY A O 1
ATOM 940 N N . LEU A 1 123 ? -2.261 1.886 -1.872 1.00 87.44 123 LEU A N 1
ATOM 941 C CA . LEU A 1 123 ? -0.877 1.652 -1.454 1.00 87.44 123 LEU A CA 1
ATOM 942 C C . LEU A 1 123 ? -0.370 0.264 -1.878 1.00 87.44 123 LEU A C 1
ATOM 944 O O . LEU A 1 123 ? 0.743 0.141 -2.389 1.00 87.44 123 LEU A O 1
ATOM 948 N N . ILE A 1 124 ? -1.200 -0.770 -1.724 1.00 90.31 124 ILE A N 1
ATOM 949 C CA . ILE A 1 124 ? -0.880 -2.138 -2.154 1.00 90.31 124 ILE A CA 1
ATOM 950 C C . ILE A 1 124 ? -0.627 -2.190 -3.663 1.00 90.31 124 ILE A C 1
ATOM 952 O O . ILE A 1 124 ? 0.332 -2.829 -4.090 1.00 90.31 124 ILE A O 1
ATOM 956 N N . ILE A 1 125 ? -1.439 -1.502 -4.472 1.00 89.06 125 ILE A N 1
ATOM 957 C CA . ILE A 1 125 ? -1.274 -1.471 -5.933 1.00 89.06 125 ILE A CA 1
ATOM 958 C C . ILE A 1 125 ? 0.066 -0.839 -6.322 1.00 89.06 125 ILE A C 1
ATOM 960 O O . ILE A 1 125 ? 0.745 -1.368 -7.197 1.00 89.06 125 ILE A O 1
ATOM 964 N N . ILE A 1 126 ? 0.476 0.250 -5.666 1.00 83.62 126 ILE A N 1
ATOM 965 C CA . ILE A 1 126 ? 1.759 0.916 -5.948 1.00 83.62 126 ILE A CA 1
ATOM 966 C C . ILE A 1 126 ? 2.932 -0.026 -5.650 1.00 83.62 126 ILE A C 1
ATOM 968 O O . ILE A 1 126 ? 3.833 -0.183 -6.476 1.00 83.62 126 ILE A O 1
ATOM 972 N N . ILE A 1 127 ? 2.896 -0.695 -4.494 1.00 83.75 127 ILE A N 1
ATOM 973 C CA . ILE A 1 127 ? 3.924 -1.666 -4.097 1.00 83.75 127 ILE A CA 1
ATOM 974 C C . IL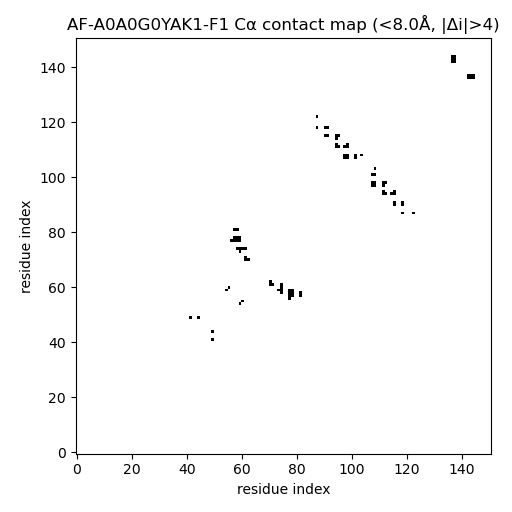E A 1 127 ? 3.952 -2.838 -5.085 1.00 83.75 127 ILE A C 1
ATOM 976 O O . ILE A 1 127 ? 5.018 -3.204 -5.579 1.00 83.75 127 ILE A O 1
ATOM 980 N N . ALA A 1 128 ? 2.784 -3.384 -5.429 1.00 85.06 128 ALA A N 1
ATOM 981 C CA . ALA A 1 128 ? 2.661 -4.487 -6.374 1.00 85.06 128 ALA A CA 1
ATOM 982 C C . ALA A 1 128 ? 3.175 -4.106 -7.770 1.00 85.06 128 ALA A C 1
ATOM 984 O O . ALA A 1 128 ? 3.913 -4.878 -8.375 1.00 85.06 128 ALA A O 1
ATOM 985 N N . ALA A 1 129 ? 2.850 -2.912 -8.267 1.00 82.50 129 ALA A N 1
ATOM 986 C CA . ALA A 1 129 ? 3.326 -2.421 -9.557 1.00 82.50 129 ALA A CA 1
ATOM 987 C C . ALA A 1 129 ? 4.859 -2.338 -9.602 1.00 82.50 129 ALA A C 1
ATOM 989 O O . ALA A 1 129 ? 5.474 -2.765 -10.583 1.00 82.50 129 ALA A O 1
ATOM 990 N N . TYR A 1 130 ? 5.486 -1.854 -8.526 1.00 77.38 130 TYR A N 1
ATOM 991 C CA . TYR A 1 130 ? 6.943 -1.809 -8.425 1.00 77.38 130 TYR A CA 1
ATOM 992 C C . TYR A 1 130 ? 7.559 -3.216 -8.376 1.00 77.38 130 TYR A C 1
ATOM 994 O O . TYR A 1 130 ? 8.507 -3.501 -9.111 1.00 77.38 130 TYR A O 1
ATOM 1002 N N . SER A 1 131 ? 6.984 -4.125 -7.580 1.00 82.19 131 SER A N 1
ATOM 1003 C CA . SER A 1 131 ? 7.423 -5.525 -7.515 1.00 82.19 131 SER A CA 1
ATOM 1004 C C . SER A 1 131 ? 7.308 -6.240 -8.861 1.00 82.19 131 SER A C 1
ATOM 1006 O O . SER A 1 131 ? 8.236 -6.945 -9.252 1.00 82.19 131 SER A O 1
ATOM 1008 N N . ILE A 1 132 ? 6.208 -6.040 -9.592 1.00 80.56 132 ILE A N 1
ATOM 1009 C CA . ILE A 1 132 ? 5.999 -6.633 -10.919 1.00 80.56 132 ILE A CA 1
ATOM 1010 C C . 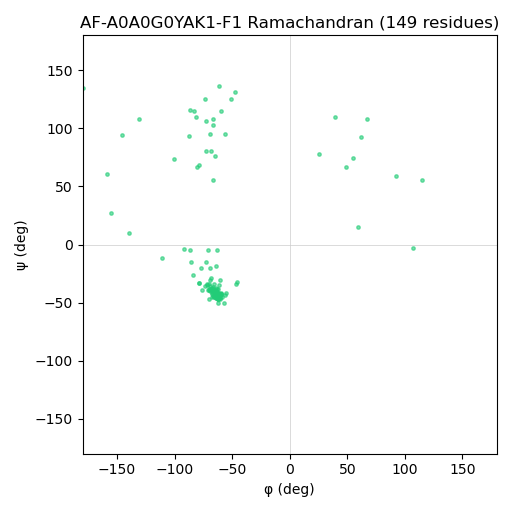ILE A 1 132 ? 7.016 -6.074 -11.911 1.00 80.56 132 ILE A C 1
ATOM 1012 O O . ILE A 1 132 ? 7.639 -6.836 -12.642 1.00 80.56 132 ILE A O 1
ATOM 1016 N N . THR A 1 133 ? 7.224 -4.758 -11.911 1.00 77.12 133 THR A N 1
ATOM 1017 C CA . THR A 1 133 ? 8.203 -4.107 -12.790 1.00 77.12 133 THR A CA 1
ATOM 1018 C C . THR A 1 133 ? 9.593 -4.701 -12.567 1.00 77.12 133 THR A C 1
ATOM 1020 O O . THR A 1 133 ? 10.232 -5.160 -13.512 1.00 77.12 133 THR A O 1
ATOM 1023 N N . TYR A 1 134 ? 10.025 -4.788 -11.307 1.00 72.94 134 TYR A N 1
ATOM 1024 C CA . TYR A 1 134 ? 11.297 -5.407 -10.940 1.00 72.94 134 TYR A CA 1
ATOM 1025 C C . TYR A 1 134 ? 11.382 -6.880 -11.366 1.00 72.94 134 TYR A C 1
ATOM 1027 O O . TYR A 1 134 ? 12.400 -7.310 -11.907 1.00 72.94 134 TYR A O 1
ATOM 1035 N N . PHE A 1 135 ? 10.306 -7.645 -11.173 1.00 78.38 135 PHE A N 1
ATOM 1036 C CA . PHE A 1 135 ? 10.240 -9.051 -11.563 1.00 78.38 135 PHE A CA 1
ATOM 1037 C C . PHE A 1 135 ? 10.377 -9.246 -13.078 1.00 78.38 135 PHE A C 1
ATOM 1039 O O . PHE A 1 135 ? 11.112 -10.131 -13.519 1.00 78.38 135 PHE A O 1
ATOM 1046 N N . VAL A 1 136 ? 9.719 -8.404 -13.880 1.00 81.38 136 VAL A N 1
ATOM 1047 C CA . VAL A 1 136 ? 9.797 -8.451 -15.347 1.00 81.38 136 VAL A CA 1
ATOM 1048 C C . VAL A 1 136 ? 11.216 -8.152 -15.825 1.00 81.38 136 VAL A C 1
ATOM 1050 O O . VAL A 1 136 ? 11.746 -8.902 -16.643 1.00 81.38 136 VAL A O 1
ATOM 1053 N N . PHE A 1 137 ? 11.862 -7.118 -15.278 1.00 71.12 137 PHE A N 1
ATOM 1054 C CA . PHE A 1 137 ? 13.256 -6.810 -15.610 1.00 71.12 137 PHE A CA 1
ATOM 1055 C C . PHE A 1 137 ? 14.211 -7.931 -15.181 1.00 71.12 137 PHE A C 1
ATOM 1057 O O . PHE A 1 137 ? 15.055 -8.349 -15.964 1.00 71.12 137 PHE A O 1
ATOM 1064 N N . SER A 1 138 ? 14.032 -8.487 -13.981 1.00 66.56 138 SER A N 1
ATOM 1065 C CA . SER A 1 138 ? 14.882 -9.567 -13.465 1.00 66.56 138 SER A CA 1
ATOM 1066 C C . SER A 1 138 ? 14.712 -10.908 -14.193 1.00 66.56 138 SER A C 1
ATOM 1068 O O . SER A 1 138 ? 15.588 -11.763 -14.079 1.00 66.56 138 SER A O 1
ATOM 1070 N N . SER A 1 139 ? 13.598 -11.124 -14.896 1.00 71.56 139 SER A N 1
ATOM 1071 C CA . SER A 1 139 ? 13.294 -12.395 -15.572 1.00 71.56 139 SER A CA 1
ATOM 1072 C C . SER A 1 139 ? 13.771 -12.441 -17.028 1.00 71.56 139 SER A C 1
ATOM 1074 O O . SER A 1 139 ? 13.645 -13.478 -17.677 1.00 71.56 139 SER A O 1
ATOM 1076 N N . LEU A 1 140 ? 14.318 -11.342 -17.560 1.00 75.38 140 LEU A N 1
ATOM 1077 C CA . LEU A 1 140 ? 14.881 -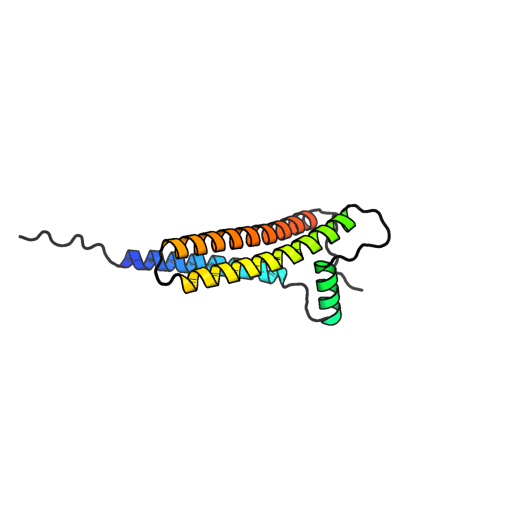11.283 -18.909 1.00 75.38 140 LEU A CA 1
ATOM 1078 C C . LEU A 1 140 ? 16.330 -11.819 -18.894 1.00 75.38 140 LEU A C 1
ATOM 1080 O O . LEU A 1 140 ? 17.198 -11.159 -18.324 1.00 75.38 140 LEU A O 1
ATOM 1084 N N . PRO A 1 141 ? 16.648 -12.947 -19.571 1.00 63.97 141 PRO A N 1
ATOM 1085 C CA . PRO A 1 141 ? 17.976 -13.590 -19.527 1.00 63.97 141 PRO A CA 1
ATOM 1086 C C . PRO A 1 141 ? 19.150 -12.765 -20.092 1.00 63.97 141 PRO A C 1
ATOM 1088 O O . PRO A 1 141 ? 20.294 -13.197 -20.018 1.00 63.97 141 PRO A O 1
ATOM 1091 N N . GLY A 1 142 ? 18.885 -11.586 -20.660 1.00 64.56 142 GLY A N 1
ATOM 1092 C CA . GLY A 1 142 ? 19.894 -10.611 -21.096 1.00 64.56 142 GLY A CA 1
ATOM 1093 C C . GLY A 1 142 ? 19.511 -9.160 -20.780 1.00 64.56 142 GLY A C 1
ATOM 1094 O O . GLY A 1 142 ? 20.149 -8.231 -21.266 1.00 64.56 142 GLY A O 1
ATOM 1095 N N . GLY A 1 143 ? 18.452 -8.951 -19.995 1.00 52.06 143 GLY A N 1
ATOM 1096 C CA . GLY A 1 143 ? 17.899 -7.637 -19.691 1.00 52.06 143 GLY A CA 1
ATOM 1097 C C . GLY A 1 143 ? 18.351 -7.156 -18.326 1.00 52.06 143 GLY A C 1
ATOM 1098 O O . GLY A 1 143 ? 17.560 -7.163 -17.397 1.00 52.06 143 GLY A O 1
ATOM 1099 N N . GLY A 1 144 ? 19.619 -6.752 -18.219 1.00 50.81 144 GLY A N 1
ATOM 1100 C CA . GLY A 1 144 ? 20.093 -5.888 -17.137 1.00 50.81 144 GLY A CA 1
ATOM 1101 C C . GLY A 1 144 ? 19.670 -6.336 -15.741 1.00 50.81 144 GLY A C 1
ATOM 1102 O O . GLY A 1 144 ? 18.939 -5.625 -15.050 1.00 50.81 144 GLY A O 1
ATOM 1103 N N . GLY A 1 145 ? 20.193 -7.484 -15.303 1.00 45.62 145 GLY A N 1
ATOM 1104 C CA . GLY A 1 145 ? 20.392 -7.691 -13.877 1.00 45.62 145 GLY A CA 1
ATOM 1105 C C . GLY A 1 145 ? 21.082 -6.446 -13.328 1.00 45.62 145 GLY A C 1
ATOM 1106 O O . GLY A 1 145 ? 22.044 -5.952 -13.918 1.00 45.62 145 GLY A O 1
ATOM 1107 N N . ASN A 1 146 ? 20.556 -5.900 -12.234 1.00 53.16 146 ASN A N 1
ATOM 1108 C CA . ASN A 1 146 ? 21.304 -4.948 -11.435 1.00 53.16 146 ASN A CA 1
ATOM 1109 C C . ASN A 1 146 ? 22.603 -5.657 -11.040 1.00 53.16 146 ASN A C 1
ATOM 1111 O O . ASN A 1 146 ? 22.619 -6.415 -10.071 1.00 53.16 146 ASN A O 1
ATOM 1115 N N . SER A 1 147 ? 23.669 -5.443 -11.811 1.00 48.19 147 SER A N 1
ATOM 1116 C CA . SER A 1 147 ? 25.038 -5.751 -11.432 1.00 48.19 147 SER A CA 1
ATOM 1117 C C . SER A 1 147 ? 25.387 -4.841 -10.261 1.00 48.19 147 SER A C 1
ATOM 1119 O O . SER A 1 147 ? 26.082 -3.840 -10.393 1.00 48.19 147 SER A O 1
ATOM 1121 N N . ALA A 1 148 ? 24.871 -5.195 -9.087 1.00 45.69 148 ALA A N 1
ATOM 1122 C CA . ALA A 1 148 ? 25.571 -5.008 -7.837 1.00 45.69 148 ALA A CA 1
ATOM 1123 C C . ALA A 1 148 ? 26.760 -5.981 -7.875 1.00 45.69 148 ALA A C 1
ATOM 1125 O O . ALA A 1 148 ? 26.691 -7.100 -7.377 1.00 45.69 148 ALA A O 1
ATOM 1126 N N . GLY A 1 149 ? 27.819 -5.579 -8.574 1.00 36.88 149 GLY A N 1
ATOM 1127 C CA . GLY A 1 149 ? 29.020 -6.372 -8.783 1.00 36.88 149 GLY A CA 1
ATOM 1128 C C . GLY A 1 149 ? 30.236 -5.463 -8.820 1.00 36.88 149 GLY A C 1
ATOM 1129 O O . GLY A 1 149 ? 30.538 -4.908 -9.864 1.00 36.88 149 GLY A O 1
ATOM 1130 N N . GLY A 1 150 ? 30.861 -5.324 -7.647 1.00 37.75 150 GLY A N 1
ATOM 1131 C CA . GLY A 1 150 ? 32.295 -5.130 -7.415 1.00 37.75 150 GLY A CA 1
ATOM 1132 C C . GLY A 1 150 ? 33.086 -4.221 -8.356 1.00 37.75 150 GLY A C 1
ATOM 1133 O O . GLY A 1 150 ? 33.442 -4.618 -9.461 1.00 37.75 150 GLY A O 1
ATOM 1134 N N . GLY A 1 151 ? 33.478 -3.073 -7.807 1.00 32.34 151 GLY A N 1
ATOM 1135 C CA . GLY A 1 151 ? 34.517 -2.166 -8.288 1.00 32.34 151 GLY A CA 1
ATOM 1136 C C . GLY A 1 151 ? 34.652 -1.017 -7.309 1.00 32.34 151 GLY A C 1
ATOM 1137 O O . GLY A 1 151 ? 33.760 -0.144 -7.343 1.00 32.34 151 GLY A O 1
#

Mean predicted aligned error: 17.18 Å

pLDDT: mean 71.04, std 14.98, range [32.34, 91.62]

Secondary structure (DSSP, 8-state):
---------THHHHHHHHHHHHHHHHHHHHHHHHHHHHHTT-SSS-HHHHHHHHHHHHHT---SS---HHHHHHHHHHHHHHHHHHHHHHHHHHHHHHHHHTTT-HHHHHHHHHHHHHHHHHHHHHHHHHHHHHHHHHTSTTS--------

Foldseek 3Di:
DDPDDPPPDPVVVVVVVVVVVVVVVVVVVVVVVVVVVVVPPDPDDDPPVVVVVVVCQQQPDQPPDDPDPVRVVSNVVSVVVNVVVVVLVVQLVVLVVQCVPCVPVVVSVVVSVVSNVVSVVVVVVVVVVVVVVVVVQVPPPPRDDPPPDDD

Solvent-accessible surface area (backbone atoms only — not comparable to full-atom values): 8814 Å² total; per-residue (Å²): 139,79,96,72,74,93,66,76,73,74,72,61,66,56,52,56,53,52,53,52,52,51,51,52,50,49,53,54,48,52,51,47,57,56,49,49,66,72,58,75,80,70,86,84,71,50,74,66,53,51,50,50,48,51,43,39,64,46,53,33,68,73,66,88,88,62,96,48,68,65,44,59,50,46,29,53,50,26,48,51,51,53,54,48,54,55,52,50,53,52,52,44,53,53,25,49,49,44,40,70,68,26,84,80,44,64,65,47,34,48,53,18,51,52,51,40,51,52,51,50,52,54,51,50,50,54,53,49,52,52,52,49,53,51,50,58,41,64,66,39,97,84,42,69,66,83,75,88,67,91,133